Protein AF-A0A6S7BT27-F1 (afdb_monomer)

Foldseek 3Di:
DLLVLLVVLLVVLVVLVPDDPPPVVVVVVPPPVQPPVRVVVVVVCVVCPPDPLVVVLVVVCVVDVPNPVSVVVSVVVVCVVVVVVVVVCVVCVVVDDPVVVSNVSSVVSNVVSVCSVVPPPD

Sequence (122 aa):
MRWALAASFIAMGLWILVPDKLDDDEANTSRSHFGVFGTTVVTFFLAEMGDKTQIATVALAARFHDFFGVVAGTTLGMMIANVPAILLGDRFAHRLPTKLVHGIAAVMFVVLGTMALFGVGV

Radius of gyration: 18.39 Å; Cα contacts (8 Å, |Δi|>4): 60; chains: 1; bounding box: 36×42×46 Å

Secondary structure (DSSP, 8-state):
-HHHHHHHHHHHHHHTTS-----TTHHHHT--TTHHHHHHHHHHHHHHTT-HHHHHHHHHHHHSS-HHHHHHHHHHHHHHHHHHHHHHHHHHHTTS-HHHHHHHHHHHHHHHHHHHHHTS--

Mean predicted aligned error: 9.93 Å

InterPro domains:
  IPR001727 GDT1-like [PF01169] (39-113)
  IPR001727 GDT1-like [PTHR12608] (28-116)

Solvent-accessible surface area (backbone atoms only — not comparable to full-atom values): 6897 Å² total; per-residue (Å²): 110,52,64,60,53,14,50,50,29,34,51,51,14,56,52,50,67,53,81,79,75,85,56,78,64,58,78,65,70,64,73,54,97,53,51,72,67,46,50,51,51,52,53,52,51,61,72,53,60,88,37,69,68,56,56,51,49,52,53,45,36,72,71,39,89,46,59,66,61,45,54,52,51,53,51,52,52,49,47,65,60,46,52,58,53,49,57,51,43,65,73,44,53,88,75,54,58,67,69,58,56,38,52,53,50,18,49,51,27,35,51,52,11,52,35,36,60,76,47,64,91,106

pLDDT: mean 79.89, std 11.87, range [45.12, 93.81]

Nearest PDB structures (foldseek):
  8i21-assembly1_B  TM=2.545E-01  e=9.957E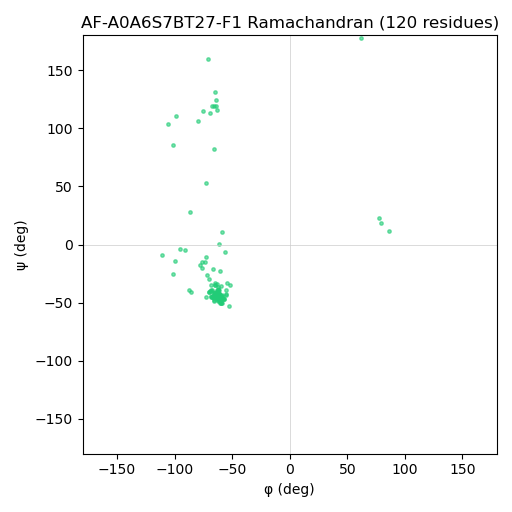+00  Saccharomyces cerevisiae S288C

Structure (mmCIF, N/CA/C/O backbone):
data_AF-A0A6S7BT27-F1
#
_entry.id   AF-A0A6S7BT27-F1
#
loop_
_atom_site.group_PDB
_atom_site.id
_atom_site.type_symbol
_atom_site.label_atom_id
_atom_site.label_alt_id
_atom_site.label_comp_id
_atom_site.label_asym_id
_atom_site.label_entity_id
_atom_site.label_seq_id
_atom_site.pdbx_PDB_ins_code
_atom_site.Cartn_x
_atom_site.Cartn_y
_atom_site.Cartn_z
_atom_site.occupancy
_atom_site.B_iso_or_equiv
_atom_site.auth_seq_id
_atom_site.auth_comp_id
_atom_site.auth_asym_id
_atom_site.auth_atom_id
_atom_site.pdbx_PDB_model_num
ATOM 1 N N . MET A 1 1 ? 9.227 -24.866 1.218 1.00 69.56 1 MET A N 1
ATOM 2 C CA . MET A 1 1 ? 8.849 -23.434 1.159 1.00 69.56 1 MET A CA 1
ATOM 3 C C . MET A 1 1 ? 7.353 -23.196 1.393 1.00 69.56 1 MET A C 1
ATOM 5 O O . MET A 1 1 ? 7.028 -22.375 2.235 1.00 69.56 1 MET A O 1
ATOM 9 N N . ARG A 1 2 ? 6.440 -23.947 0.750 1.00 75.75 2 ARG A N 1
ATOM 10 C CA . ARG A 1 2 ? 4.973 -23.803 0.917 1.00 75.75 2 ARG A CA 1
ATOM 11 C C . ARG A 1 2 ? 4.460 -23.903 2.362 1.00 75.75 2 ARG A C 1
ATOM 13 O O . ARG A 1 2 ? 3.680 -23.061 2.779 1.00 75.75 2 ARG A O 1
ATOM 20 N N . TRP A 1 3 ? 4.956 -24.864 3.142 1.00 81.62 3 TRP A N 1
ATOM 21 C CA . TRP A 1 3 ? 4.594 -25.018 4.559 1.00 81.62 3 TRP A CA 1
ATOM 22 C C . TRP A 1 3 ? 4.996 -23.819 5.42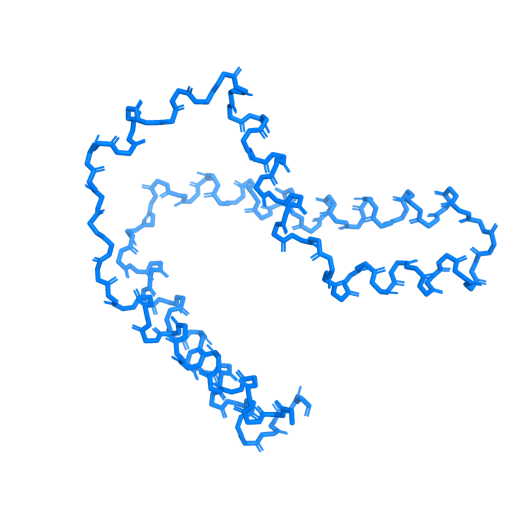4 1.00 81.62 3 TRP A C 1
ATOM 24 O O . TRP A 1 3 ? 4.240 -23.433 6.307 1.00 81.62 3 TRP A O 1
ATOM 34 N N . ALA A 1 4 ? 6.150 -23.204 5.141 1.00 84.25 4 ALA A N 1
ATOM 35 C CA . ALA A 1 4 ? 6.599 -22.009 5.850 1.00 84.25 4 ALA A CA 1
ATOM 36 C C . ALA A 1 4 ? 5.683 -20.817 5.541 1.00 84.25 4 ALA A C 1
ATOM 38 O O . ALA A 1 4 ? 5.225 -20.157 6.462 1.00 84.25 4 ALA A O 1
ATOM 39 N N . LEU A 1 5 ? 5.336 -20.609 4.263 1.00 83.94 5 LEU A N 1
ATOM 40 C CA . LEU A 1 5 ? 4.382 -19.571 3.858 1.00 83.94 5 LEU A CA 1
ATOM 41 C C . LEU A 1 5 ? 3.012 -19.788 4.512 1.00 83.94 5 LEU A C 1
ATOM 43 O O . LEU A 1 5 ? 2.487 -18.880 5.146 1.00 83.94 5 LEU A O 1
ATOM 47 N N . ALA A 1 6 ? 2.462 -20.999 4.412 1.00 84.62 6 ALA A N 1
ATOM 48 C CA . ALA A 1 6 ? 1.177 -21.341 5.014 1.00 84.62 6 ALA A CA 1
ATOM 49 C C . ALA A 1 6 ? 1.165 -21.086 6.529 1.00 84.62 6 ALA A C 1
ATOM 51 O O . ALA A 1 6 ? 0.247 -20.442 7.035 1.00 84.62 6 ALA A O 1
ATOM 52 N N . ALA A 1 7 ? 2.209 -21.526 7.239 1.00 87.88 7 ALA A N 1
ATOM 53 C CA . ALA A 1 7 ? 2.354 -21.291 8.670 1.00 87.88 7 ALA A CA 1
ATOM 54 C C . ALA A 1 7 ? 2.424 -19.793 9.004 1.00 87.88 7 ALA A C 1
ATOM 56 O O . ALA A 1 7 ? 1.752 -19.358 9.934 1.00 87.88 7 ALA A O 1
ATOM 57 N N . SER A 1 8 ? 3.164 -18.993 8.227 1.00 86.62 8 SER A N 1
ATOM 58 C CA . SER A 1 8 ? 3.243 -17.539 8.417 1.00 86.62 8 SER A CA 1
ATOM 59 C C . SER A 1 8 ? 1.893 -16.845 8.221 1.00 86.62 8 SER A C 1
ATOM 61 O O . SER A 1 8 ? 1.506 -16.029 9.054 1.00 86.62 8 SER A O 1
ATOM 63 N N . PHE A 1 9 ? 1.148 -17.185 7.164 1.00 87.44 9 PHE A N 1
ATOM 64 C CA . PHE A 1 9 ? -0.169 -16.592 6.898 1.00 87.44 9 PHE A CA 1
ATOM 65 C C . PHE A 1 9 ? -1.203 -16.978 7.967 1.00 87.44 9 PHE A C 1
ATOM 67 O O . PHE A 1 9 ? -1.949 -16.119 8.432 1.00 87.44 9 PHE A O 1
ATOM 74 N N . ILE A 1 10 ? -1.217 -18.242 8.409 1.00 87.81 10 ILE A N 1
ATOM 75 C CA . ILE A 1 10 ? -2.113 -18.704 9.481 1.00 87.81 10 ILE A CA 1
ATOM 76 C C . ILE A 1 10 ? -1.753 -18.032 10.812 1.00 87.81 10 ILE A C 1
ATOM 78 O O . ILE A 1 10 ? -2.643 -17.526 11.493 1.00 87.81 10 ILE A O 1
ATOM 82 N N . ALA A 1 11 ? -0.465 -17.980 11.167 1.00 89.25 11 ALA A N 1
ATOM 83 C CA . ALA A 1 11 ? -0.004 -17.321 12.387 1.00 89.25 11 ALA A CA 1
ATOM 84 C C . ALA A 1 11 ? -0.392 -15.836 12.406 1.00 89.25 11 ALA A C 1
ATOM 86 O O . ALA A 1 11 ? -0.905 -15.359 13.414 1.00 89.25 11 ALA A O 1
ATOM 87 N N . MET A 1 12 ? -0.227 -15.131 11.282 1.00 86.88 12 MET A N 1
ATOM 88 C CA . MET A 1 12 ? -0.627 -13.728 11.155 1.00 86.88 12 MET A CA 1
ATOM 89 C C . MET A 1 12 ? -2.145 -13.547 11.284 1.00 86.88 12 MET A C 1
ATOM 91 O O . MET A 1 12 ? -2.603 -12.650 11.985 1.00 86.88 12 MET A O 1
ATOM 95 N N . GLY A 1 13 ? -2.938 -14.426 10.66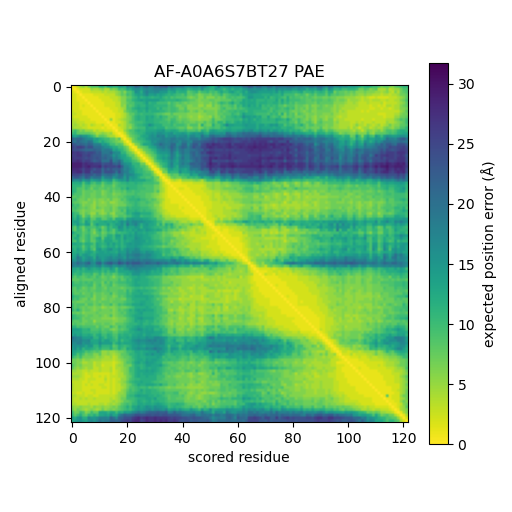4 1.00 86.19 13 GLY A N 1
ATOM 96 C CA . GLY A 1 13 ? -4.397 -14.386 10.775 1.00 86.19 13 GLY A CA 1
ATOM 97 C C . GLY A 1 13 ? -4.894 -14.607 12.206 1.00 86.19 13 GLY A C 1
ATOM 98 O O . GLY A 1 13 ? -5.807 -13.912 12.648 1.00 86.19 13 GLY A O 1
ATOM 99 N N . LEU A 1 14 ? -4.265 -15.522 12.953 1.00 86.94 14 LEU A N 1
ATOM 100 C CA . LEU A 1 14 ? -4.543 -15.707 14.381 1.00 86.94 14 LEU A CA 1
ATOM 101 C C . LEU A 1 14 ? -4.076 -14.508 15.218 1.00 86.94 14 LEU A C 1
ATOM 103 O O . LEU A 1 14 ? -4.779 -14.116 16.145 1.00 86.94 14 LEU A O 1
ATOM 107 N N . TRP A 1 15 ? -2.922 -13.919 14.894 1.00 86.88 15 TRP A N 1
ATOM 108 C CA . TRP A 1 15 ? -2.376 -12.767 15.614 1.00 86.88 15 TRP A CA 1
ATOM 109 C C . TRP A 1 15 ? -3.271 -11.530 15.496 1.00 86.88 15 TRP A C 1
ATOM 111 O O . TRP A 1 15 ? -3.525 -10.867 16.491 1.00 86.88 15 TRP A O 1
ATOM 121 N N . ILE A 1 16 ? -3.839 -11.276 14.314 1.00 84.06 16 ILE A N 1
ATOM 122 C CA . ILE A 1 16 ? -4.791 -10.175 14.071 1.00 84.06 16 ILE A CA 1
ATOM 123 C C . ILE A 1 16 ? -6.063 -10.297 14.935 1.00 84.06 16 ILE A C 1
ATOM 125 O O . ILE A 1 16 ? -6.750 -9.303 15.170 1.00 84.06 16 ILE A O 1
ATOM 129 N N . LEU A 1 17 ? -6.400 -11.501 15.413 1.00 80.25 17 LEU A N 1
ATOM 130 C CA . LEU A 1 17 ? -7.546 -11.718 16.300 1.00 80.25 17 LEU A CA 1
ATOM 131 C C . LEU A 1 17 ? -7.257 -11.303 17.754 1.00 80.25 17 LEU A C 1
ATOM 133 O O . LEU A 1 17 ? -8.199 -11.111 18.526 1.00 80.25 17 LEU A O 1
ATOM 137 N N . VAL A 1 18 ? -5.981 -11.160 18.133 1.00 81.25 18 VAL A N 1
ATOM 138 C CA . VAL A 1 18 ? -5.592 -10.603 19.433 1.00 81.25 18 VAL A CA 1
ATOM 139 C C . VAL A 1 18 ? -5.991 -9.123 19.430 1.00 81.25 18 VAL A C 1
ATOM 141 O O . VAL A 1 18 ? -5.523 -8.383 18.568 1.00 81.25 18 VAL A O 1
ATOM 144 N N . PRO A 1 19 ? -6.882 -8.674 20.335 1.00 63.53 19 PRO A N 1
ATOM 145 C CA . PRO A 1 19 ? -7.359 -7.300 20.324 1.00 63.53 19 PRO A CA 1
ATOM 146 C C . PRO A 1 19 ? -6.198 -6.349 20.593 1.00 63.53 19 PRO A C 1
ATOM 148 O O . PRO A 1 19 ? -5.640 -6.361 21.692 1.00 63.53 19 PRO A O 1
ATOM 151 N N . ASP A 1 20 ? -5.870 -5.524 19.603 1.00 64.00 20 ASP A N 1
ATOM 152 C CA . ASP A 1 20 ? -4.944 -4.419 19.798 1.00 64.00 20 ASP A CA 1
ATOM 153 C C . ASP A 1 20 ? -5.586 -3.449 20.791 1.00 64.00 20 ASP A C 1
ATOM 155 O O . ASP A 1 20 ? -6.702 -2.949 20.579 1.00 64.00 20 ASP A O 1
ATOM 159 N N . LYS A 1 21 ? -4.926 -3.240 21.929 1.00 56.34 21 LYS A N 1
ATOM 160 C CA . LYS A 1 21 ? -5.300 -2.145 22.812 1.00 56.34 21 LYS A CA 1
ATOM 161 C C . LYS A 1 21 ? -4.770 -0.895 22.137 1.00 56.34 21 LYS A C 1
ATOM 163 O O . LYS A 1 21 ? -3.566 -0.747 21.984 1.00 56.34 21 LYS A O 1
ATOM 168 N N . LEU A 1 22 ? -5.679 -0.021 21.715 1.00 51.97 22 LEU A N 1
ATOM 169 C CA . LEU A 1 22 ? -5.331 1.364 21.433 1.00 51.97 22 LEU A CA 1
ATOM 170 C C . LEU A 1 22 ? -4.932 1.974 22.779 1.00 51.97 22 LEU A C 1
ATOM 172 O O . LEU A 1 22 ? -5.775 2.520 23.486 1.00 51.97 22 LEU A O 1
ATOM 176 N N . ASP A 1 23 ? -3.689 1.755 23.195 1.00 45.12 23 ASP A N 1
ATOM 177 C CA . ASP A 1 23 ? -3.141 2.442 24.346 1.00 45.12 23 ASP A CA 1
ATOM 178 C C . ASP A 1 23 ? -2.984 3.902 23.908 1.00 45.12 23 ASP A C 1
ATOM 180 O O . ASP A 1 23 ? -2.209 4.233 23.008 1.00 45.12 23 ASP A O 1
ATOM 184 N N . ASP A 1 24 ? -3.768 4.785 24.529 1.00 53.66 24 ASP A N 1
ATOM 185 C CA . ASP A 1 24 ? -3.809 6.230 24.261 1.00 53.66 24 ASP A CA 1
ATOM 186 C C . ASP A 1 24 ? -2.422 6.920 24.404 1.00 53.66 24 ASP A C 1
ATOM 188 O O . ASP A 1 24 ? -2.253 8.087 24.040 1.00 53.66 24 ASP A O 1
ATOM 192 N N . ASP A 1 25 ? -1.402 6.191 24.872 1.00 52.19 25 ASP A N 1
ATOM 193 C CA . ASP A 1 25 ? 0.003 6.599 24.965 1.00 52.19 25 ASP A CA 1
ATOM 194 C C . ASP A 1 25 ? 0.758 6.589 23.611 1.00 52.19 25 ASP A C 1
ATOM 196 O O . ASP A 1 25 ? 1.761 7.302 23.447 1.00 52.19 25 ASP A O 1
ATOM 200 N N . GLU A 1 26 ? 0.277 5.867 22.590 1.00 53.66 26 GLU A N 1
ATOM 201 C CA . GLU A 1 26 ? 0.894 5.865 21.249 1.00 53.66 26 GLU A CA 1
ATOM 202 C C . GLU A 1 26 ? 0.657 7.179 20.483 1.00 53.66 26 GLU A C 1
ATOM 204 O O . GLU A 1 26 ? 1.495 7.605 19.679 1.00 53.66 26 GLU A O 1
ATOM 209 N N . ALA A 1 27 ? -0.427 7.898 20.802 1.00 52.50 27 ALA A N 1
ATOM 210 C CA . ALA A 1 27 ? -0.706 9.223 20.248 1.00 52.50 27 ALA A CA 1
ATOM 211 C C . ALA A 1 27 ? 0.315 10.287 20.701 1.00 52.50 27 ALA A C 1
ATOM 213 O O . ALA A 1 27 ? 0.488 11.305 20.028 1.00 52.50 27 ALA A O 1
ATOM 214 N N . ASN A 1 28 ? 1.023 10.056 21.814 1.00 47.28 28 ASN A N 1
ATOM 215 C CA . ASN A 1 28 ? 1.987 11.006 22.379 1.00 47.28 28 ASN A CA 1
ATOM 216 C C . ASN A 1 28 ? 3.448 10.633 22.056 1.00 47.28 28 ASN A C 1
ATOM 218 O O . ASN A 1 28 ? 4.305 11.511 21.936 1.00 47.28 28 ASN A O 1
ATOM 222 N N . THR A 1 29 ? 3.725 9.346 21.817 1.00 49.22 29 THR A N 1
ATOM 223 C CA . THR A 1 29 ? 5.047 8.851 21.381 1.00 49.22 29 THR A CA 1
ATOM 224 C C . THR A 1 29 ? 5.333 9.122 19.893 1.00 49.22 29 THR A C 1
ATOM 226 O O . THR A 1 29 ? 6.488 9.118 19.471 1.00 49.22 29 THR A O 1
ATOM 229 N N . SER A 1 30 ? 4.318 9.474 19.093 1.00 50.75 30 SER A N 1
ATOM 230 C CA . SER A 1 30 ? 4.475 9.847 17.675 1.00 50.75 30 SER A CA 1
ATOM 231 C C . SER A 1 30 ? 4.789 11.335 17.437 1.00 50.75 30 SER A C 1
ATOM 233 O O . SER A 1 30 ? 4.557 11.879 16.356 1.00 50.75 30 SER A O 1
ATOM 235 N N . ARG A 1 31 ? 5.435 12.013 18.398 1.00 51.09 31 ARG A N 1
ATOM 236 C CA . ARG A 1 31 ? 6.282 13.181 18.084 1.00 51.09 31 ARG A CA 1
ATOM 237 C C . ARG A 1 31 ? 7.584 12.726 17.410 1.00 51.09 31 ARG A C 1
ATOM 239 O O . ARG A 1 31 ? 8.682 13.102 17.812 1.00 51.09 31 ARG A O 1
ATOM 246 N N . SER A 1 32 ? 7.478 11.934 16.345 1.00 56.53 32 SER A N 1
ATOM 247 C CA . SER A 1 32 ? 8.559 11.881 15.372 1.00 56.53 32 SER A CA 1
ATOM 248 C C . SER A 1 32 ? 8.653 13.272 14.753 1.00 56.53 32 SER A C 1
ATOM 250 O O . SER A 1 32 ? 7.672 13.802 14.229 1.00 56.53 32 SER A O 1
ATOM 252 N N . HIS A 1 33 ? 9.834 13.881 14.806 1.00 60.12 33 HIS A N 1
ATOM 253 C CA . HIS A 1 33 ? 10.106 15.209 14.246 1.00 60.12 33 HIS A CA 1
ATOM 254 C C . HIS A 1 33 ? 9.891 15.279 12.709 1.00 60.12 33 HIS A C 1
ATOM 256 O O . HIS A 1 33 ? 10.103 16.323 12.095 1.00 60.12 33 HIS A O 1
ATOM 262 N N . PHE A 1 34 ? 9.480 14.171 12.076 1.00 65.56 34 PHE A N 1
ATOM 263 C CA . PHE A 1 34 ? 9.320 13.992 10.632 1.00 65.56 34 PHE A CA 1
ATOM 264 C C . PHE A 1 34 ? 7.899 14.221 10.081 1.00 65.56 34 PHE A C 1
ATOM 266 O O . PHE A 1 34 ? 7.719 14.209 8.861 1.00 65.56 34 PHE A O 1
ATOM 273 N N . GLY A 1 35 ? 6.896 14.482 10.926 1.00 79.94 35 GLY A N 1
ATOM 274 C CA . GLY A 1 35 ? 5.510 14.672 10.477 1.00 79.94 35 GLY A CA 1
ATOM 275 C C . GLY A 1 35 ? 4.916 13.434 9.783 1.00 79.94 35 GLY A C 1
ATOM 276 O O . GLY A 1 35 ? 5.582 12.418 9.595 1.00 79.94 35 GLY A O 1
ATOM 277 N N . VAL A 1 36 ? 3.639 13.507 9.389 1.00 82.38 36 VAL A N 1
ATOM 278 C CA . VAL A 1 36 ? 2.916 12.362 8.791 1.00 82.38 36 VAL A CA 1
ATOM 279 C C . VAL A 1 36 ? 3.609 11.864 7.521 1.00 82.38 36 VAL A C 1
ATOM 281 O O . VAL A 1 36 ? 3.823 10.667 7.368 1.00 82.38 36 VAL A O 1
ATOM 284 N N . PHE A 1 37 ? 4.039 12.780 6.648 1.00 84.62 37 PHE A N 1
ATOM 285 C CA . PHE A 1 37 ? 4.713 12.429 5.399 1.00 84.62 37 PHE A CA 1
ATOM 286 C C . PHE A 1 37 ? 6.001 11.630 5.632 1.00 84.62 37 PHE A C 1
ATOM 288 O O . PHE A 1 37 ? 6.174 10.569 5.039 1.00 84.62 37 PHE A O 1
ATOM 295 N N . GLY A 1 38 ? 6.892 12.108 6.507 1.00 87.12 38 GLY A N 1
ATOM 296 C CA . GLY A 1 38 ? 8.170 11.441 6.739 1.00 87.12 38 GLY A CA 1
ATOM 297 C C . GLY A 1 38 ? 7.999 10.080 7.412 1.00 87.12 38 GLY A C 1
ATOM 298 O O . GLY A 1 38 ? 8.652 9.121 7.004 1.00 87.12 38 GLY A O 1
ATOM 299 N N . THR A 1 39 ? 7.070 9.964 8.367 1.00 86.56 39 THR A N 1
ATOM 300 C CA . THR A 1 39 ? 6.734 8.671 8.978 1.00 86.56 39 THR A CA 1
ATOM 301 C C . THR A 1 39 ? 6.216 7.690 7.929 1.00 86.56 39 THR A C 1
ATOM 303 O O . THR A 1 39 ? 6.745 6.588 7.821 1.00 86.56 39 THR A O 1
ATOM 306 N N . THR A 1 40 ? 5.250 8.090 7.095 1.00 84.56 40 THR A N 1
ATOM 307 C CA . THR A 1 40 ? 4.721 7.217 6.038 1.00 84.56 40 THR A CA 1
ATOM 308 C C . THR A 1 40 ? 5.807 6.810 5.043 1.00 84.56 40 THR A C 1
ATOM 310 O O . THR A 1 40 ? 5.901 5.631 4.720 1.00 84.56 40 THR A O 1
ATOM 313 N N . VAL A 1 41 ? 6.664 7.739 4.602 1.00 86.56 41 VAL A N 1
ATOM 314 C CA . VAL A 1 41 ? 7.770 7.434 3.679 1.00 86.56 41 VAL A CA 1
ATOM 315 C C . VAL A 1 41 ? 8.707 6.385 4.270 1.00 86.56 41 VAL A C 1
ATOM 317 O O . VAL A 1 41 ? 8.995 5.396 3.605 1.00 86.56 41 VAL A O 1
ATOM 320 N N . VAL A 1 42 ? 9.163 6.567 5.512 1.00 88.75 42 VAL A N 1
ATOM 321 C CA . VAL A 1 42 ? 10.112 5.637 6.143 1.00 88.75 42 VAL A CA 1
ATOM 322 C C . VAL A 1 42 ? 9.466 4.275 6.394 1.00 88.75 42 VAL A C 1
ATOM 324 O O . VAL A 1 42 ? 10.069 3.253 6.070 1.00 88.75 42 VAL A O 1
ATOM 327 N N . THR A 1 43 ? 8.241 4.242 6.925 1.00 87.00 43 THR A N 1
ATOM 328 C CA . THR A 1 43 ? 7.535 2.986 7.208 1.00 87.00 43 THR A CA 1
ATOM 329 C C . THR A 1 43 ? 7.272 2.192 5.932 1.00 87.00 43 THR A C 1
ATOM 331 O O . THR A 1 43 ? 7.591 1.007 5.894 1.00 87.00 43 THR A O 1
ATOM 334 N N . PHE A 1 44 ? 6.756 2.825 4.871 1.00 85.31 44 PHE A N 1
ATOM 335 C CA . PHE A 1 44 ? 6.530 2.140 3.594 1.00 85.31 44 PHE A CA 1
ATOM 336 C C . PHE A 1 44 ? 7.838 1.712 2.936 1.00 85.31 44 PHE A C 1
ATOM 338 O O . PHE A 1 44 ? 7.931 0.592 2.448 1.00 85.31 44 PHE A O 1
ATOM 345 N N . PHE A 1 45 ? 8.867 2.560 2.962 1.00 86.06 45 PHE A N 1
ATOM 346 C CA . PHE A 1 45 ? 10.165 2.225 2.386 1.00 86.06 45 PHE A CA 1
ATOM 347 C C . PHE A 1 45 ? 10.780 0.984 3.037 1.00 86.06 45 PHE A C 1
ATOM 349 O O . PHE A 1 45 ? 11.235 0.089 2.331 1.00 86.06 45 PHE A O 1
ATOM 356 N N . LEU A 1 46 ? 10.772 0.910 4.372 1.00 87.88 46 LEU A N 1
ATOM 357 C CA . LEU A 1 46 ? 11.278 -0.256 5.096 1.00 87.88 46 LEU A CA 1
ATOM 358 C C . LEU A 1 46 ? 10.396 -1.492 4.882 1.00 87.88 46 LEU A C 1
ATOM 360 O O . LEU A 1 46 ? 10.932 -2.584 4.722 1.00 87.88 46 LEU A O 1
ATOM 364 N N . ALA A 1 47 ? 9.069 -1.329 4.856 1.00 85.31 47 ALA A N 1
ATOM 365 C CA . ALA A 1 47 ? 8.130 -2.434 4.664 1.00 85.31 47 ALA A CA 1
ATOM 366 C C . ALA A 1 47 ? 8.187 -3.039 3.251 1.00 85.31 47 ALA A C 1
ATOM 368 O O . ALA A 1 47 ? 8.029 -4.248 3.102 1.00 85.31 47 ALA A O 1
ATOM 369 N N . GLU A 1 48 ? 8.424 -2.221 2.222 1.00 84.62 48 GLU A N 1
ATOM 370 C CA . GLU A 1 48 ? 8.520 -2.681 0.831 1.00 84.62 48 GLU A CA 1
ATOM 371 C C . GLU A 1 48 ? 9.951 -3.051 0.402 1.00 84.62 48 GLU A C 1
ATOM 373 O O . GLU A 1 48 ? 10.157 -3.547 -0.711 1.00 84.62 48 GLU A O 1
ATOM 378 N N . MET A 1 49 ? 10.962 -2.844 1.256 1.00 82.38 49 MET A N 1
ATOM 379 C CA . MET A 1 49 ? 12.346 -3.191 0.932 1.00 82.38 49 MET A CA 1
ATOM 380 C C . MET A 1 49 ? 12.522 -4.708 0.788 1.00 82.38 49 MET A C 1
ATOM 382 O O . MET A 1 49 ? 12.336 -5.465 1.737 1.00 82.38 49 MET A O 1
ATOM 386 N N . GLY A 1 50 ? 12.939 -5.157 -0.398 1.00 74.69 50 GLY A N 1
ATOM 387 C CA . GLY A 1 50 ? 13.131 -6.575 -0.707 1.00 74.69 50 GLY A CA 1
ATOM 388 C C . GLY A 1 50 ? 11.877 -7.304 -1.195 1.00 74.69 50 GLY A C 1
ATOM 389 O O . GLY A 1 50 ? 11.896 -8.533 -1.287 1.00 74.69 50 GLY A O 1
ATOM 390 N N . ASP A 1 51 ? 10.801 -6.586 -1.531 1.00 86.25 51 ASP A N 1
ATOM 391 C CA . ASP A 1 51 ? 9.602 -7.211 -2.087 1.00 86.25 51 ASP A CA 1
ATOM 392 C C . ASP A 1 51 ? 9.804 -7.733 -3.529 1.00 86.25 51 ASP A C 1
ATOM 394 O O . ASP A 1 51 ? 10.691 -7.320 -4.284 1.00 86.25 51 ASP A O 1
ATOM 398 N N . LYS A 1 52 ? 8.934 -8.660 -3.941 1.00 79.75 52 LYS A N 1
ATOM 399 C CA . LYS A 1 52 ? 8.877 -9.250 -5.284 1.00 79.75 52 LYS A CA 1
ATOM 400 C C . LYS A 1 52 ? 8.762 -8.193 -6.380 1.00 79.75 52 LYS A C 1
ATOM 402 O O . LYS A 1 52 ? 9.312 -8.394 -7.464 1.00 79.75 52 LYS A O 1
ATOM 407 N N . THR A 1 53 ? 8.086 -7.077 -6.112 1.00 82.50 53 THR A N 1
ATOM 408 C CA . THR A 1 53 ? 8.012 -5.930 -7.031 1.00 82.50 53 THR A CA 1
ATOM 409 C C . THR A 1 53 ? 9.393 -5.342 -7.341 1.00 82.50 53 THR A C 1
ATOM 411 O O . THR A 1 53 ? 9.661 -4.989 -8.493 1.00 82.50 53 THR A O 1
ATOM 414 N N . GLN A 1 54 ? 10.320 -5.327 -6.376 1.00 82.75 54 GLN A N 1
ATOM 415 C CA . GLN A 1 54 ? 11.700 -4.884 -6.597 1.00 82.75 54 GLN A CA 1
ATOM 416 C C . GLN A 1 54 ? 12.463 -5.859 -7.494 1.00 82.75 54 GLN A C 1
ATOM 418 O O . GLN A 1 54 ? 13.109 -5.433 -8.450 1.00 82.75 54 GLN A O 1
ATOM 423 N N . ILE A 1 55 ? 12.325 -7.170 -7.260 1.00 83.38 55 ILE A N 1
ATOM 424 C CA . ILE A 1 55 ? 12.939 -8.204 -8.113 1.00 83.38 55 ILE A CA 1
ATOM 425 C C . ILE A 1 55 ? 12.407 -8.100 -9.550 1.00 83.38 55 ILE A C 1
ATOM 427 O O . ILE A 1 55 ? 13.186 -8.142 -10.503 1.00 83.38 55 ILE A O 1
ATOM 431 N N . ALA A 1 56 ? 11.094 -7.908 -9.717 1.00 82.88 56 ALA A N 1
ATOM 432 C CA . ALA A 1 56 ? 10.471 -7.718 -11.025 1.00 82.88 56 ALA A CA 1
ATOM 433 C C . ALA A 1 56 ? 10.982 -6.452 -11.730 1.00 82.88 56 ALA A C 1
ATOM 435 O O . ALA A 1 56 ? 11.277 -6.490 -12.923 1.00 82.88 56 ALA A O 1
ATOM 436 N N . THR A 1 57 ? 11.146 -5.351 -10.992 1.00 82.56 57 THR A N 1
ATOM 437 C CA . THR A 1 57 ? 11.666 -4.082 -11.525 1.00 82.56 57 THR A CA 1
ATOM 438 C C . THR A 1 57 ? 13.122 -4.211 -11.968 1.00 82.56 57 THR A C 1
ATOM 440 O O . THR A 1 57 ? 13.471 -3.768 -13.060 1.00 82.56 57 THR A O 1
ATOM 443 N N . VAL A 1 58 ? 13.967 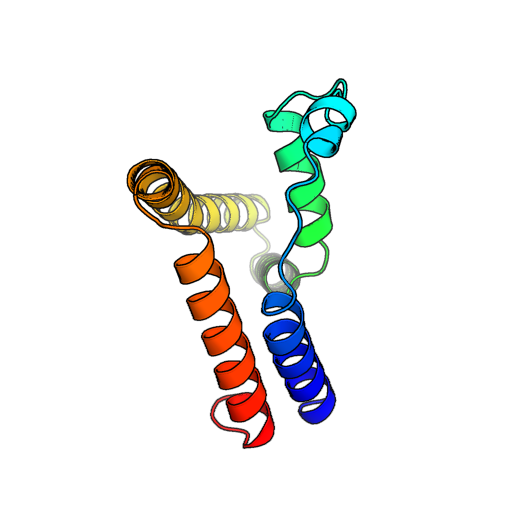-4.876 -11.173 1.00 82.56 58 VAL A N 1
ATOM 444 C CA . VAL A 1 58 ? 15.368 -5.153 -11.531 1.00 82.56 58 VAL A CA 1
ATOM 445 C C . VAL A 1 58 ? 15.448 -6.059 -12.760 1.00 82.56 58 VAL A C 1
ATOM 447 O O . VAL A 1 58 ? 16.230 -5.787 -13.667 1.00 82.56 58 VAL A O 1
ATOM 450 N N . ALA A 1 59 ? 14.609 -7.097 -12.842 1.00 83.44 59 ALA A N 1
ATOM 451 C CA . ALA A 1 59 ? 14.533 -7.958 -14.021 1.00 83.44 59 ALA A CA 1
ATOM 452 C C . ALA A 1 59 ? 14.081 -7.186 -15.274 1.00 83.44 59 ALA A C 1
ATOM 454 O O . ALA A 1 59 ? 14.601 -7.412 -16.368 1.00 83.44 59 ALA A O 1
ATOM 455 N N . LEU A 1 60 ? 13.144 -6.245 -15.118 1.00 82.06 60 LEU A N 1
ATOM 456 C CA . LEU A 1 60 ? 12.687 -5.382 -16.201 1.00 82.06 60 LEU A CA 1
ATOM 457 C C . LEU A 1 60 ? 13.801 -4.433 -16.667 1.00 82.06 60 LEU A C 1
ATOM 459 O O . LEU A 1 60 ? 14.042 -4.343 -17.867 1.00 82.06 60 LEU A O 1
ATOM 463 N N . ALA A 1 61 ? 14.530 -3.810 -15.738 1.00 80.31 61 ALA A N 1
ATOM 464 C CA . ALA A 1 61 ? 15.685 -2.954 -16.028 1.00 80.31 61 ALA A CA 1
ATOM 465 C C . ALA A 1 61 ? 16.862 -3.719 -16.657 1.00 80.31 61 ALA A C 1
ATOM 467 O O . ALA A 1 61 ? 17.573 -3.181 -17.499 1.00 80.31 61 ALA A O 1
ATOM 468 N N . ALA A 1 62 ? 17.057 -4.988 -16.294 1.00 80.75 62 ALA A N 1
ATOM 469 C CA . ALA A 1 62 ? 18.058 -5.845 -16.926 1.00 80.75 62 ALA A CA 1
ATOM 470 C C . ALA A 1 62 ? 17.675 -6.224 -18.368 1.00 80.75 62 ALA A C 1
ATOM 472 O O . ALA A 1 62 ? 18.547 -6.456 -19.203 1.00 80.75 62 ALA A O 1
ATOM 473 N N . ARG A 1 63 ? 16.371 -6.301 -18.669 1.00 77.62 63 ARG A N 1
ATOM 474 C CA . ARG A 1 63 ? 15.854 -6.673 -19.994 1.00 77.62 63 ARG A CA 1
ATOM 475 C C . ARG A 1 63 ? 15.744 -5.484 -20.942 1.00 77.62 63 ARG A C 1
ATOM 477 O O . ARG A 1 63 ? 16.035 -5.611 -22.128 1.00 77.62 63 ARG A O 1
ATOM 484 N N . PHE A 1 64 ? 15.288 -4.351 -20.431 1.00 72.12 64 PHE A N 1
ATOM 485 C CA . PHE A 1 64 ? 15.162 -3.105 -21.162 1.00 72.12 64 PHE A CA 1
ATOM 486 C C . PHE A 1 64 ? 16.290 -2.198 -20.679 1.00 72.12 64 PHE A C 1
ATOM 488 O O . PHE A 1 64 ? 16.192 -1.631 -19.600 1.00 72.12 64 PHE A O 1
ATOM 495 N N . HIS A 1 65 ? 17.350 -2.038 -21.477 1.00 67.56 65 HIS A N 1
ATOM 496 C CA . HIS A 1 65 ? 18.485 -1.133 -21.204 1.00 67.56 65 HIS A CA 1
ATOM 497 C C . HIS A 1 65 ? 18.089 0.362 -21.047 1.00 67.56 65 HIS A C 1
ATOM 499 O O . HIS A 1 65 ? 18.953 1.236 -21.014 1.00 67.56 65 HIS A O 1
ATOM 505 N N . ASP A 1 66 ? 16.793 0.665 -20.952 1.00 78.69 66 ASP A N 1
ATOM 506 C CA . ASP A 1 66 ? 16.204 1.977 -20.719 1.00 78.69 66 ASP A CA 1
ATOM 507 C C . ASP A 1 66 ? 15.784 2.120 -19.245 1.00 78.69 66 ASP A C 1
ATOM 509 O O . ASP A 1 66 ? 14.640 1.868 -18.850 1.00 78.69 66 ASP A O 1
ATOM 513 N N . PHE A 1 67 ? 16.751 2.525 -18.420 1.00 78.44 67 PHE A N 1
ATOM 514 C CA . PHE A 1 67 ? 16.571 2.751 -16.986 1.00 78.44 67 PHE A CA 1
ATOM 515 C C . PHE A 1 67 ? 15.436 3.741 -16.685 1.00 78.44 67 PHE A C 1
ATOM 517 O O . PHE A 1 67 ? 14.625 3.503 -15.790 1.00 78.44 67 PHE A O 1
ATOM 524 N N . PHE A 1 68 ? 15.349 4.836 -17.444 1.00 84.56 68 PHE A N 1
ATOM 525 C CA . PHE A 1 68 ? 14.358 5.882 -17.198 1.00 84.56 68 PHE A CA 1
ATOM 526 C C . PHE A 1 68 ? 12.944 5.414 -17.542 1.00 84.56 68 PHE A C 1
ATOM 528 O O . PHE A 1 68 ? 12.020 5.678 -16.771 1.00 84.56 68 PHE A O 1
ATOM 535 N N . GLY A 1 69 ? 12.777 4.674 -18.643 1.00 86.31 69 GLY A N 1
ATOM 536 C CA . GLY A 1 69 ? 11.491 4.086 -19.016 1.00 86.31 69 GLY A CA 1
ATOM 537 C C . GLY A 1 69 ? 10.967 3.101 -17.968 1.00 86.31 69 GLY A C 1
AT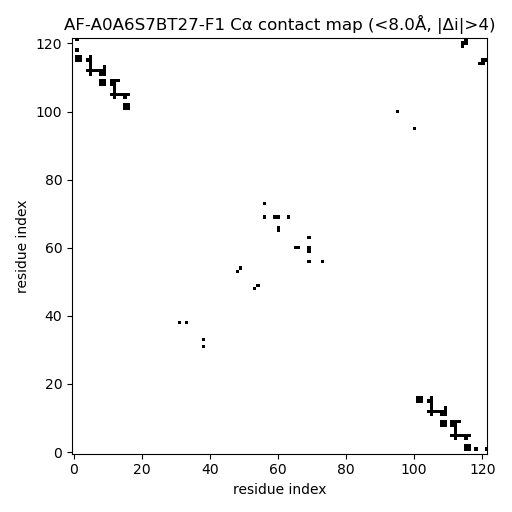OM 538 O O . GLY A 1 69 ? 9.789 3.143 -17.610 1.00 86.31 69 GLY A O 1
ATOM 539 N N . VAL A 1 70 ? 11.849 2.261 -17.415 1.00 84.75 70 VAL A N 1
ATOM 540 C CA . VAL A 1 70 ? 11.484 1.309 -16.356 1.00 84.75 70 VAL A CA 1
ATOM 541 C C . VAL A 1 70 ? 11.091 2.031 -15.070 1.00 84.75 70 VAL A C 1
ATOM 543 O O . VAL A 1 70 ? 10.017 1.756 -14.541 1.00 84.75 70 VAL A O 1
ATOM 546 N N . VAL A 1 71 ? 11.895 2.993 -14.605 1.00 85.94 71 VAL A N 1
ATOM 547 C CA . VAL A 1 71 ? 11.597 3.762 -13.383 1.00 85.94 71 VAL A CA 1
ATOM 548 C C . VAL A 1 71 ? 10.285 4.537 -13.515 1.00 85.94 71 VAL A C 1
ATOM 550 O O . VAL A 1 71 ? 9.461 4.516 -12.600 1.00 85.94 71 VAL A O 1
ATOM 553 N N . ALA A 1 72 ? 10.056 5.204 -14.649 1.00 89.81 72 ALA A N 1
ATOM 554 C CA . ALA A 1 72 ? 8.821 5.945 -14.884 1.00 89.81 72 ALA A CA 1
ATOM 555 C C . ALA A 1 72 ? 7.604 5.008 -14.936 1.00 89.81 72 ALA A C 1
ATOM 557 O O . ALA A 1 72 ? 6.587 5.282 -14.299 1.00 89.81 72 ALA A O 1
ATOM 558 N N . GLY A 1 73 ? 7.719 3.881 -15.646 1.00 88.12 73 GLY A N 1
ATOM 559 C CA . GLY A 1 73 ? 6.645 2.900 -15.781 1.00 88.12 73 GLY A CA 1
ATOM 560 C C . GLY A 1 73 ? 6.241 2.264 -14.450 1.00 88.12 73 GLY A C 1
ATOM 561 O O . GLY A 1 73 ? 5.051 2.202 -14.142 1.00 88.12 73 GLY A O 1
ATOM 562 N N . THR A 1 74 ? 7.207 1.840 -13.631 1.00 86.44 74 THR A N 1
ATOM 563 C CA . THR A 1 74 ? 6.915 1.242 -12.318 1.00 86.44 74 THR A CA 1
ATOM 564 C C . THR A 1 74 ? 6.360 2.266 -11.338 1.00 86.44 74 THR A C 1
ATOM 566 O O . THR A 1 74 ? 5.400 1.965 -10.631 1.00 86.44 74 THR A O 1
ATOM 569 N N . THR A 1 75 ? 6.894 3.491 -11.340 1.00 87.94 75 THR A N 1
ATOM 570 C CA . THR A 1 75 ? 6.385 4.583 -10.498 1.00 87.94 75 THR A CA 1
ATOM 571 C C . THR A 1 75 ? 4.931 4.891 -10.840 1.00 87.94 75 THR A C 1
ATOM 573 O O . THR A 1 75 ? 4.074 4.893 -9.958 1.00 87.94 75 THR A O 1
ATOM 576 N N . LEU A 1 76 ? 4.620 5.089 -12.125 1.00 92.62 76 LEU A N 1
ATOM 577 C CA . LEU A 1 76 ? 3.253 5.364 -12.568 1.00 92.62 76 LEU A CA 1
ATOM 578 C C . LEU A 1 76 ? 2.314 4.189 -12.286 1.00 92.62 76 LEU A C 1
ATOM 580 O O . LEU A 1 76 ? 1.203 4.407 -11.809 1.00 92.62 76 LEU A O 1
ATOM 584 N N . GLY A 1 77 ? 2.759 2.952 -12.523 1.00 89.62 77 GLY A N 1
ATOM 585 C CA . GLY A 1 77 ? 1.978 1.753 -12.220 1.00 89.62 77 GLY A CA 1
ATOM 586 C C . GLY A 1 77 ? 1.599 1.662 -10.740 1.00 89.62 77 GLY A C 1
ATOM 587 O O . GLY A 1 77 ? 0.428 1.464 -10.416 1.00 89.62 77 GLY A O 1
ATOM 588 N N . MET A 1 78 ? 2.562 1.891 -9.843 1.00 88.19 78 MET A N 1
ATOM 589 C CA . MET A 1 78 ? 2.329 1.905 -8.394 1.00 88.19 78 MET A CA 1
ATOM 590 C C . MET A 1 78 ? 1.409 3.052 -7.972 1.00 88.19 78 MET A C 1
ATOM 592 O O . MET A 1 78 ? 0.501 2.845 -7.171 1.00 88.19 78 MET A O 1
ATOM 596 N N . MET A 1 79 ? 1.579 4.254 -8.536 1.00 90.19 79 MET A N 1
ATOM 597 C CA . MET A 1 79 ? 0.677 5.377 -8.255 1.00 90.19 79 MET A CA 1
ATOM 598 C C . MET A 1 79 ? -0.762 5.064 -8.675 1.00 90.19 79 MET A C 1
ATOM 600 O O . MET A 1 79 ? -1.689 5.334 -7.916 1.00 90.19 79 MET A O 1
ATOM 604 N N . ILE A 1 80 ? -0.960 4.458 -9.848 1.00 93.81 80 ILE A N 1
ATOM 605 C CA . ILE A 1 80 ? -2.291 4.075 -10.336 1.00 93.81 80 ILE A CA 1
ATOM 606 C C . ILE A 1 80 ? -2.925 2.999 -9.445 1.00 93.81 80 ILE A C 1
ATOM 608 O O . ILE A 1 80 ? -4.134 3.035 -9.237 1.00 93.81 80 ILE A O 1
ATOM 612 N N . ALA A 1 81 ? -2.142 2.073 -8.890 1.00 89.44 81 ALA A N 1
ATOM 613 C CA . ALA A 1 81 ? -2.652 1.070 -7.956 1.00 89.44 81 ALA A CA 1
ATOM 614 C C . ALA A 1 81 ? -2.992 1.672 -6.577 1.00 89.44 81 ALA A C 1
ATOM 616 O O . ALA A 1 81 ? -4.063 1.409 -6.027 1.00 89.44 81 ALA A O 1
ATOM 617 N N . ASN A 1 82 ? -2.110 2.516 -6.034 1.00 88.12 82 ASN A N 1
ATOM 618 C CA . ASN A 1 82 ? -2.183 2.964 -4.642 1.00 88.12 82 ASN A CA 1
ATOM 619 C C . ASN A 1 82 ? -3.061 4.206 -4.442 1.00 88.12 82 ASN A C 1
ATOM 621 O O . ASN A 1 82 ? -3.792 4.279 -3.457 1.00 88.12 82 ASN A O 1
ATOM 625 N N . VAL A 1 83 ? -3.034 5.184 -5.356 1.00 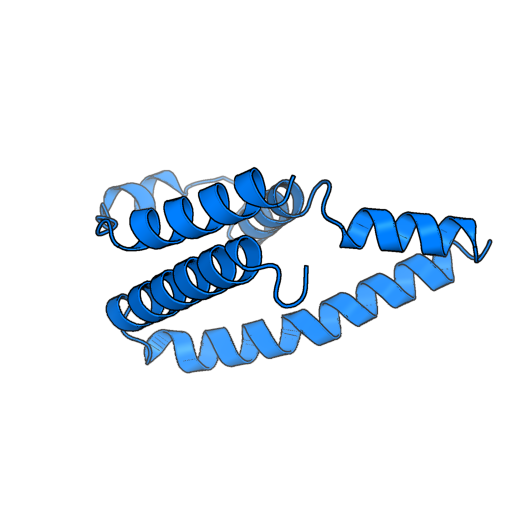90.75 83 VAL A N 1
ATOM 626 C CA . VAL A 1 83 ? -3.789 6.443 -5.196 1.00 90.75 83 VAL A CA 1
ATOM 627 C C . VAL A 1 83 ? -5.298 6.194 -5.075 1.00 90.75 83 VAL A C 1
ATOM 629 O O . VAL A 1 83 ? -5.894 6.699 -4.122 1.00 90.75 83 VAL A O 1
ATOM 632 N N . PRO A 1 84 ? -5.946 5.392 -5.943 1.00 91.12 84 PRO A N 1
ATOM 633 C CA . PRO A 1 84 ? -7.364 5.083 -5.785 1.00 91.12 84 PRO A CA 1
ATOM 634 C C . PRO A 1 84 ? -7.650 4.334 -4.483 1.00 91.12 84 PRO A C 1
ATOM 636 O O . PRO A 1 84 ? -8.636 4.640 -3.818 1.00 91.12 84 PRO A O 1
ATOM 639 N N . ALA A 1 85 ? -6.781 3.398 -4.089 1.00 88.19 85 ALA A N 1
ATOM 640 C CA . ALA A 1 85 ? -6.935 2.648 -2.845 1.00 88.19 85 ALA A CA 1
ATOM 641 C C . ALA A 1 85 ? -6.914 3.573 -1.618 1.00 88.19 85 ALA A C 1
ATOM 643 O O . ALA A 1 85 ? -7.759 3.432 -0.737 1.00 88.19 85 ALA A O 1
ATOM 644 N N . ILE A 1 86 ? -6.014 4.562 -1.594 1.00 87.12 86 ILE A N 1
ATOM 645 C CA . ILE A 1 86 ? -5.927 5.561 -0.520 1.00 87.12 86 ILE A CA 1
ATOM 646 C C . ILE A 1 86 ? -7.147 6.488 -0.532 1.00 87.12 86 ILE A C 1
ATOM 648 O O . ILE A 1 86 ? -7.735 6.719 0.518 1.00 87.12 86 ILE A O 1
ATOM 652 N N . LEU A 1 87 ? -7.569 6.990 -1.698 1.00 88.19 87 LEU A N 1
ATOM 653 C CA . LEU A 1 87 ? -8.732 7.882 -1.807 1.00 88.19 87 LEU A CA 1
ATOM 654 C C . LEU A 1 87 ? -10.036 7.195 -1.378 1.00 88.19 87 LEU A C 1
ATOM 656 O O . LEU A 1 87 ? -10.868 7.798 -0.697 1.00 88.19 87 LEU A O 1
ATOM 660 N N . LEU A 1 88 ? -10.225 5.931 -1.767 1.00 87.12 88 LEU A N 1
ATOM 661 C CA . LEU A 1 88 ? -11.345 5.124 -1.286 1.00 87.12 88 LEU A CA 1
ATOM 662 C C . LEU A 1 88 ? -11.194 4.851 0.214 1.00 87.12 88 LEU A C 1
ATOM 664 O O . LEU A 1 88 ? -12.157 5.019 0.959 1.00 87.12 88 LEU A O 1
ATOM 668 N N . GLY A 1 89 ? -9.993 4.475 0.654 1.00 83.25 89 GLY A N 1
ATOM 669 C CA . GLY A 1 89 ? -9.668 4.229 2.054 1.00 83.25 89 GLY A CA 1
ATOM 670 C C . GLY A 1 89 ? -10.047 5.405 2.946 1.00 83.25 89 GLY A C 1
ATOM 671 O O . GLY A 1 89 ? -10.828 5.217 3.867 1.00 83.25 89 GLY A O 1
ATOM 672 N N . ASP A 1 90 ? -9.598 6.618 2.631 1.00 83.25 90 ASP A N 1
ATOM 673 C CA . ASP A 1 90 ? -9.898 7.842 3.386 1.00 83.25 90 ASP A CA 1
ATOM 674 C C . ASP A 1 90 ? -11.409 8.132 3.456 1.00 83.25 90 ASP A C 1
ATOM 676 O O . ASP A 1 90 ? -11.980 8.380 4.526 1.00 83.25 90 ASP A O 1
ATOM 680 N N . ARG A 1 91 ? -12.103 7.987 2.318 1.00 82.31 91 ARG A N 1
ATOM 681 C CA . ARG A 1 91 ? -13.552 8.215 2.232 1.00 82.31 91 ARG A CA 1
ATOM 682 C C . ARG A 1 91 ? -14.362 7.216 3.062 1.00 82.31 91 ARG A C 1
ATOM 684 O O . ARG A 1 91 ? -15.410 7.582 3.598 1.00 82.31 91 ARG A O 1
ATOM 691 N N . PHE A 1 92 ? -13.912 5.965 3.158 1.00 80.12 92 PHE A N 1
ATOM 692 C CA . PHE A 1 92 ? -14.614 4.898 3.878 1.00 80.12 92 PHE A CA 1
ATOM 693 C C . PHE A 1 92 ? -14.066 4.629 5.287 1.00 80.12 92 PHE A C 1
ATOM 695 O O . PHE A 1 92 ? -14.776 4.018 6.086 1.00 80.12 92 PHE A O 1
ATOM 702 N N . ALA A 1 93 ? -12.880 5.130 5.641 1.00 73.31 93 ALA A N 1
ATOM 703 C CA . ALA A 1 93 ? -12.223 4.895 6.930 1.00 73.31 93 ALA A CA 1
ATOM 704 C C . ALA A 1 93 ? -13.114 5.294 8.112 1.00 73.31 93 ALA A C 1
ATOM 706 O O . ALA A 1 93 ? -13.235 4.558 9.085 1.00 73.31 93 ALA A O 1
ATOM 707 N N . HIS A 1 94 ? -13.840 6.403 7.980 1.00 71.88 94 HIS A N 1
ATOM 708 C CA . HIS A 1 94 ? -14.742 6.914 9.014 1.00 71.88 94 HIS A CA 1
ATOM 709 C C . HIS A 1 94 ? -16.041 6.100 9.180 1.00 71.88 94 HIS A C 1
ATOM 711 O O . HIS A 1 94 ? -16.809 6.336 10.111 1.00 71.88 94 HIS A O 1
ATOM 717 N N . ARG A 1 95 ? -16.332 5.167 8.265 1.00 76.81 95 ARG A N 1
ATOM 718 C CA . ARG A 1 95 ? -17.553 4.339 8.258 1.00 76.81 95 ARG A CA 1
ATOM 719 C C . ARG A 1 95 ? -17.279 2.869 8.574 1.00 76.81 95 ARG A C 1
ATOM 721 O O . ARG A 1 95 ? -18.234 2.113 8.748 1.00 76.81 95 ARG A O 1
ATOM 728 N N . LEU A 1 96 ? -16.014 2.456 8.635 1.00 75.19 96 LEU A N 1
ATOM 729 C CA . LEU A 1 96 ? -15.625 1.065 8.832 1.00 75.19 96 LEU A CA 1
ATOM 730 C C . LEU A 1 96 ? -15.279 0.815 10.307 1.00 75.19 96 LEU A C 1
ATOM 732 O O . LEU A 1 96 ? -14.258 1.306 10.784 1.00 75.19 96 LEU A O 1
ATOM 736 N N . PRO A 1 97 ? -16.091 0.048 11.059 1.00 80.94 97 PRO A N 1
ATOM 737 C CA . PRO A 1 97 ? -15.745 -0.297 12.431 1.00 80.94 97 PRO A CA 1
ATOM 738 C C . PRO A 1 97 ? -14.482 -1.166 12.435 1.00 80.94 97 PRO A C 1
ATOM 740 O O . PRO A 1 97 ? -14.399 -2.173 11.727 1.00 80.94 97 PRO A O 1
ATOM 743 N N . THR A 1 98 ? -13.512 -0.802 13.273 1.00 78.75 98 THR A N 1
ATOM 744 C CA . THR A 1 98 ? -12.190 -1.448 13.376 1.00 78.75 98 THR A CA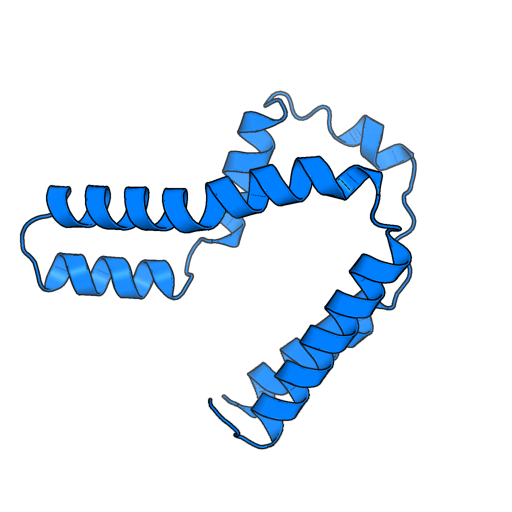 1
ATOM 745 C C . THR A 1 98 ? -12.275 -2.964 13.559 1.00 78.75 98 THR A C 1
ATOM 747 O O . THR A 1 98 ? -11.481 -3.700 12.976 1.00 78.75 98 THR A O 1
ATOM 750 N N . LYS A 1 99 ? -13.295 -3.445 14.285 1.00 81.44 99 LYS A N 1
ATOM 751 C CA . LYS A 1 99 ? -13.586 -4.876 14.474 1.00 81.44 99 LYS A CA 1
ATOM 752 C C . LYS A 1 99 ? -13.901 -5.611 13.167 1.00 81.44 99 LYS A C 1
ATOM 754 O O . LYS A 1 99 ? -13.469 -6.748 13.005 1.00 81.44 99 LYS A O 1
ATOM 759 N N . LEU A 1 100 ? -14.634 -4.986 12.238 1.00 84.56 100 LEU A N 1
ATOM 760 C CA . LEU A 1 100 ? -14.916 -5.597 10.933 1.00 84.56 100 LEU A CA 1
ATOM 761 C C . LEU A 1 100 ? -13.651 -5.659 10.079 1.00 84.56 100 LEU A C 1
ATOM 763 O O . LEU A 1 100 ? -13.406 -6.682 9.452 1.00 84.56 100 LEU A O 1
ATOM 767 N N . VAL A 1 101 ? -12.831 -4.603 10.091 1.00 84.12 101 VAL A N 1
ATOM 768 C CA . VAL A 1 101 ? -11.568 -4.569 9.336 1.00 84.12 101 VAL A CA 1
ATOM 769 C C . VAL A 1 101 ? -10.620 -5.670 9.817 1.00 84.12 101 VAL A C 1
ATOM 771 O O . VAL A 1 101 ? -10.135 -6.450 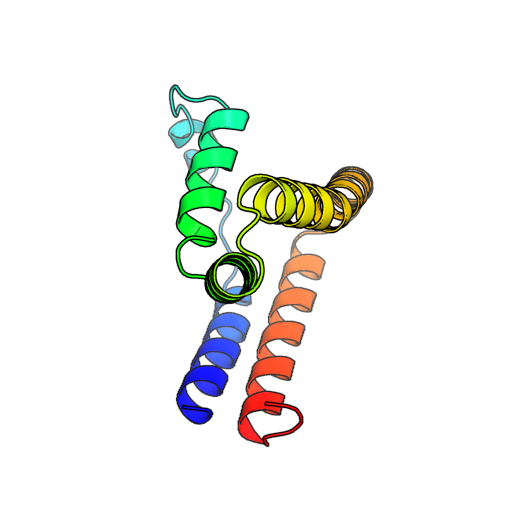9.000 1.00 84.12 101 VAL A O 1
ATOM 774 N N . HIS A 1 102 ? -10.431 -5.802 11.135 1.00 84.12 102 HIS A N 1
ATOM 775 C CA . HIS A 1 102 ? -9.611 -6.867 11.723 1.00 84.12 102 HIS A CA 1
ATOM 776 C C . HIS A 1 102 ? -10.174 -8.257 11.423 1.00 84.12 102 HIS A C 1
ATOM 778 O O . HIS A 1 102 ? -9.430 -9.143 11.013 1.00 84.12 102 HIS A O 1
ATOM 784 N N . GLY A 1 103 ? -11.490 -8.448 11.563 1.00 87.44 103 GLY A N 1
ATOM 785 C CA . GLY A 1 103 ? -12.132 -9.728 11.267 1.00 87.44 103 GLY A CA 1
ATOM 786 C C . GLY A 1 103 ? -11.954 -10.152 9.807 1.00 87.44 103 GLY A C 1
ATOM 787 O O . GLY A 1 103 ? -11.572 -11.289 9.540 1.00 87.44 103 GLY A O 1
ATOM 788 N N . ILE A 1 104 ? -12.170 -9.232 8.860 1.00 89.50 104 ILE A N 1
ATOM 789 C CA . ILE A 1 104 ? -11.970 -9.499 7.430 1.00 89.50 104 ILE A CA 1
ATOM 790 C C . ILE A 1 104 ? -10.496 -9.811 7.151 1.00 89.50 104 ILE A C 1
ATOM 792 O O . ILE A 1 104 ? -10.209 -10.797 6.475 1.00 89.50 104 ILE A O 1
ATOM 796 N N . ALA A 1 105 ? -9.561 -9.028 7.698 1.00 87.44 105 ALA A N 1
ATOM 797 C CA . ALA A 1 105 ? -8.130 -9.264 7.519 1.00 87.44 105 ALA A CA 1
ATOM 798 C C . ALA A 1 105 ? -7.702 -10.639 8.062 1.00 87.44 105 ALA A C 1
ATOM 800 O O . ALA A 1 105 ? -7.061 -11.403 7.341 1.00 87.44 105 ALA A O 1
ATOM 801 N N . ALA A 1 106 ? -8.119 -11.000 9.279 1.00 88.75 106 ALA A N 1
ATOM 802 C CA . ALA A 1 106 ? -7.837 -12.305 9.876 1.00 88.75 106 ALA A CA 1
ATOM 803 C C . ALA A 1 106 ? -8.354 -13.457 9.001 1.00 88.75 106 ALA A C 1
ATOM 805 O O . ALA A 1 106 ? -7.611 -14.395 8.708 1.00 88.75 106 ALA A O 1
ATOM 806 N N . VAL A 1 107 ? -9.601 -13.362 8.521 1.00 91.94 107 VAL A N 1
ATOM 807 C CA . VAL A 1 107 ? -10.193 -14.364 7.621 1.00 91.94 107 VAL A CA 1
ATOM 808 C C . VAL A 1 107 ? -9.390 -14.477 6.328 1.00 91.94 107 VAL A C 1
ATOM 810 O O . VAL A 1 107 ? -9.048 -15.587 5.930 1.00 91.94 107 VAL A O 1
ATOM 813 N N . MET A 1 108 ? -9.036 -13.355 5.697 1.00 92.12 108 MET A N 1
ATOM 814 C CA . MET A 1 108 ? -8.228 -13.349 4.473 1.00 92.12 108 MET A CA 1
ATOM 815 C C . MET A 1 108 ? -6.876 -14.043 4.685 1.00 92.12 108 MET A C 1
ATOM 817 O O . MET A 1 108 ? -6.496 -14.897 3.886 1.00 92.12 108 MET A O 1
ATOM 821 N N . PHE A 1 109 ? -6.176 -13.744 5.783 1.00 89.25 109 PHE A N 1
ATOM 822 C CA . PHE A 1 109 ? -4.894 -14.371 6.117 1.00 89.25 109 PHE A CA 1
ATOM 823 C C . PHE A 1 109 ? -5.020 -15.879 6.377 1.00 89.25 109 PHE A C 1
ATOM 825 O O . PHE A 1 109 ? -4.230 -16.660 5.844 1.00 89.25 109 PHE A O 1
ATOM 832 N N . VAL A 1 110 ? -6.037 -16.314 7.129 1.00 90.12 110 VAL A N 1
ATOM 833 C CA . VAL A 1 110 ? -6.287 -17.744 7.380 1.00 90.12 110 VAL A CA 1
ATOM 834 C C . VAL A 1 110 ? -6.645 -18.477 6.087 1.00 90.12 110 VAL A C 1
ATOM 836 O O . VAL A 1 110 ? -6.117 -19.563 5.835 1.00 90.12 110 VAL A O 1
ATOM 839 N N . VAL A 1 111 ? -7.497 -17.890 5.240 1.00 91.62 111 VAL A N 1
ATOM 840 C CA . VAL A 1 111 ? -7.889 -18.470 3.946 1.00 91.62 111 VAL A CA 1
ATOM 841 C C . VAL A 1 111 ? -6.677 -18.613 3.032 1.00 91.62 111 VAL A C 1
ATOM 843 O O . VAL A 1 111 ? -6.445 -19.701 2.510 1.00 91.62 111 VAL A O 1
ATOM 846 N N . LEU A 1 112 ? -5.864 -17.564 2.885 1.00 89.62 112 LEU A N 1
ATOM 847 C CA . LEU A 1 112 ? -4.645 -17.605 2.073 1.00 89.62 112 LEU A CA 1
ATOM 848 C C . LEU A 1 112 ? -3.635 -18.626 2.604 1.00 89.62 112 LEU A C 1
ATOM 850 O O . LEU A 1 112 ? -3.080 -19.403 1.828 1.00 89.62 112 LEU A O 1
ATOM 854 N N . GLY A 1 113 ? -3.426 -18.681 3.921 1.00 87.06 113 GLY A N 1
ATOM 855 C CA . GLY A 1 113 ? -2.526 -19.656 4.533 1.00 87.06 113 GLY A CA 1
ATOM 856 C C . GLY A 1 113 ? -2.993 -21.097 4.331 1.00 87.06 113 GLY A C 1
ATOM 857 O O . GLY A 1 113 ? -2.199 -21.967 3.975 1.00 87.06 113 GLY A O 1
ATOM 858 N N . THR A 1 114 ? -4.298 -21.335 4.456 1.00 88.00 114 THR A N 1
ATOM 859 C CA . THR A 1 114 ? -4.923 -22.636 4.186 1.00 88.00 114 THR A CA 1
ATOM 860 C C . THR A 1 114 ? -4.799 -23.011 2.704 1.00 88.00 114 THR A C 1
ATOM 862 O O . THR A 1 114 ? -4.411 -24.131 2.373 1.00 88.00 114 THR A O 1
ATOM 865 N N . MET A 1 115 ? -5.045 -22.065 1.794 1.00 88.31 115 MET A N 1
ATOM 866 C CA . MET A 1 115 ? -4.914 -22.257 0.347 1.00 88.31 115 MET A CA 1
ATOM 867 C C . MET A 1 115 ? -3.467 -22.599 -0.057 1.00 88.31 115 MET A C 1
ATOM 869 O O . MET A 1 115 ? -3.239 -23.538 -0.825 1.00 88.31 115 MET A O 1
ATOM 873 N N . ALA A 1 116 ? -2.482 -21.915 0.534 1.00 86.56 116 ALA A N 1
ATOM 874 C CA . ALA A 1 116 ? -1.059 -22.196 0.344 1.00 86.56 116 ALA A CA 1
ATOM 875 C C . ALA A 1 116 ? -0.655 -23.598 0.848 1.00 86.56 116 ALA A C 1
ATOM 877 O O . ALA A 1 116 ? 0.203 -24.256 0.242 1.00 86.56 116 ALA A O 1
ATOM 878 N N . LEU A 1 117 ? -1.295 -24.081 1.921 1.00 84.31 117 LEU A N 1
ATOM 879 C CA . LEU A 1 117 ? -1.085 -25.422 2.475 1.00 84.31 117 LEU A CA 1
ATOM 880 C C . LEU A 1 117 ? -1.549 -26.500 1.485 1.00 84.31 117 LEU A C 1
ATOM 882 O O . LEU A 1 117 ? -0.778 -27.400 1.144 1.00 84.31 117 LEU A O 1
ATOM 886 N N . PHE A 1 118 ? -2.750 -26.341 0.920 1.00 86.00 118 PHE A N 1
ATOM 887 C CA . PHE A 1 118 ? -3.293 -27.253 -0.094 1.00 86.00 118 PHE A CA 1
ATOM 888 C C . PHE A 1 118 ? -2.645 -27.111 -1.480 1.00 86.00 118 PHE A C 1
ATOM 890 O O . PHE A 1 118 ? -2.756 -28.017 -2.301 1.00 86.00 118 PHE A O 1
ATOM 897 N N . GLY A 1 119 ? -1.901 -26.031 -1.738 1.00 73.69 119 GLY A N 1
ATOM 898 C CA . GLY A 1 119 ? -1.201 -25.829 -3.015 1.00 73.69 119 GLY A CA 1
ATOM 899 C C . GLY A 1 119 ? -2.093 -25.383 -4.148 1.00 73.69 119 GLY A C 1
ATOM 900 O O . GLY A 1 119 ? -1.763 -25.594 -5.311 1.00 73.69 119 GLY A O 1
ATOM 901 N N . VAL A 1 120 ? -3.230 -24.791 -3.811 1.00 68.00 120 VAL A N 1
ATOM 902 C CA . VAL A 1 120 ? -4.092 -24.178 -4.806 1.00 68.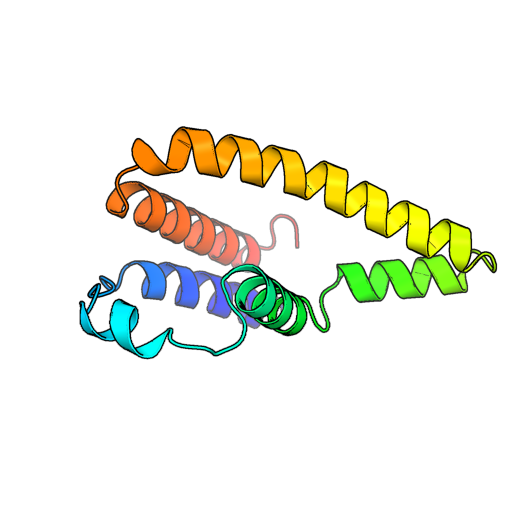00 120 VAL A CA 1
ATOM 903 C C . VAL A 1 120 ? -3.466 -22.818 -5.126 1.00 68.00 120 VAL A C 1
ATOM 905 O O . VAL A 1 120 ? -3.494 -21.916 -4.300 1.00 68.00 120 VAL A O 1
ATOM 908 N N . GLY A 1 121 ? -2.838 -22.682 -6.296 1.00 58.69 121 GLY A N 1
ATOM 909 C CA . GLY A 1 121 ? -2.380 -21.386 -6.821 1.00 58.69 121 GLY A CA 1
ATOM 910 C C . GLY A 1 121 ? -1.068 -20.798 -6.268 1.00 58.69 121 GLY A C 1
ATOM 911 O O . GLY A 1 121 ? -0.858 -19.602 -6.456 1.00 58.69 121 GLY A O 1
ATOM 912 N N . VAL A 1 122 ? -0.189 -21.591 -5.632 1.00 47.94 122 VAL A N 1
ATOM 913 C CA . VAL A 1 122 ? 1.192 -21.187 -5.256 1.00 47.94 122 VAL A CA 1
ATOM 914 C C . VAL A 1 122 ? 2.223 -22.139 -5.842 1.00 47.94 122 VAL A C 1
ATOM 916 O O . VAL A 1 122 ? 2.060 -23.364 -5.635 1.00 47.94 122 VAL A O 1
#

Organism: NCBI:txid1544867